Protein AF-A0A933M6C1-F1 (afdb_monomer)

Nearest PDB structures (foldseek):
  6cn7-assembly2_D  TM=5.692E-01  e=2.589E+00  Klebsiella pneumoniae
  6cn7-assembly2_B  TM=5.396E-01  e=2.280E+00  Klebsiella pneumoniae
  2w5e-assembly1_F  TM=4.206E-01  e=7.157E+00  Human astrovirus 1

pLDDT: mean 88.01, std 9.7, range [49.75, 97.12]

Radius of gyration: 24.61 Å; Cα contacts (8 Å, |Δi|>4): 154; chains: 1; bounding box: 80×22×64 Å

Structure (mmCIF, N/CA/C/O backbone):
data_AF-A0A933M6C1-F1
#
_entry.id   AF-A0A933M6C1-F1
#
loop_
_atom_site.group_PDB
_atom_site.id
_atom_site.type_symbol
_atom_site.label_atom_id
_atom_site.label_alt_id
_atom_site.label_comp_id
_atom_site.label_asym_id
_atom_site.label_entity_id
_atom_site.label_seq_id
_atom_site.pdbx_PDB_ins_code
_atom_site.Cartn_x
_atom_site.Cartn_y
_atom_site.Cartn_z
_atom_site.occupancy
_atom_site.B_iso_or_equiv
_atom_site.auth_seq_id
_atom_site.auth_comp_id
_atom_site.auth_asym_id
_atom_site.auth_atom_id
_atom_site.pdbx_PDB_model_num
ATOM 1 N N . MET A 1 1 ? -61.891 -1.489 21.545 1.00 49.75 1 MET A N 1
ATOM 2 C CA . MET A 1 1 ? -61.120 -0.934 22.676 1.00 49.75 1 MET A CA 1
ATOM 3 C C . MET A 1 1 ? -59.652 -1.071 22.300 1.00 49.75 1 MET A C 1
ATOM 5 O O . MET A 1 1 ? -59.228 -2.185 22.032 1.00 49.75 1 MET A O 1
ATOM 9 N N . LYS A 1 2 ? -58.933 0.036 22.080 1.00 59.31 2 LYS A N 1
ATOM 10 C CA . LYS A 1 2 ? -57.505 0.008 21.722 1.00 59.31 2 LYS A CA 1
ATOM 11 C C . LYS A 1 2 ? -56.710 -0.002 23.032 1.00 59.31 2 LYS A C 1
ATOM 13 O O . LYS A 1 2 ? -56.779 0.972 23.775 1.00 59.31 2 LYS A O 1
ATOM 18 N N . ASN A 1 3 ? -55.999 -1.089 23.317 1.00 61.25 3 ASN A N 1
ATOM 19 C CA . ASN A 1 3 ? -55.061 -1.155 24.435 1.00 61.25 3 ASN A CA 1
ATOM 20 C C . ASN A 1 3 ? -53.811 -0.351 24.061 1.00 61.25 3 ASN A C 1
ATOM 22 O O . ASN A 1 3 ? -52.927 -0.866 23.380 1.00 61.25 3 ASN A O 1
ATOM 26 N N . ASN A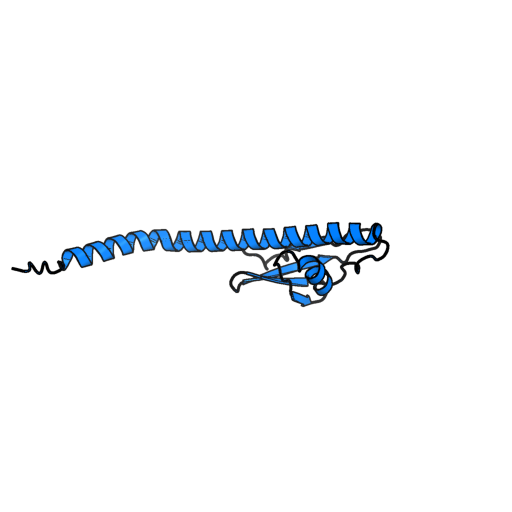 1 4 ? -53.739 0.908 24.489 1.00 61.75 4 ASN A N 1
ATOM 27 C CA . ASN A 1 4 ? -52.491 1.665 24.465 1.00 61.75 4 ASN A CA 1
ATOM 28 C C . ASN A 1 4 ? -51.591 1.128 25.585 1.00 61.75 4 ASN A C 1
ATOM 30 O O . ASN A 1 4 ? -51.587 1.655 26.696 1.00 61.75 4 ASN A O 1
ATOM 34 N N . ALA A 1 5 ? -50.866 0.046 25.302 1.00 70.69 5 ALA A N 1
ATOM 35 C CA . ALA A 1 5 ? -49.736 -0.369 26.118 1.00 70.69 5 ALA A CA 1
ATOM 36 C C . ALA A 1 5 ? -48.641 0.698 25.966 1.00 70.69 5 ALA A C 1
ATOM 38 O O . ALA A 1 5 ? -47.950 0.755 24.951 1.00 70.69 5 ALA A O 1
ATOM 39 N N . GLY A 1 6 ? -48.560 1.616 26.929 1.00 72.12 6 GLY A N 1
ATOM 40 C CA . GLY A 1 6 ? -47.448 2.555 27.022 1.00 72.12 6 GLY A CA 1
ATOM 41 C C . GLY A 1 6 ? -46.163 1.807 27.370 1.00 72.12 6 GLY A C 1
ATOM 42 O O . GLY A 1 6 ? -46.189 0.911 28.213 1.00 72.12 6 GLY A O 1
ATOM 43 N N . PHE A 1 7 ? -45.056 2.177 26.724 1.00 79.06 7 PHE A N 1
ATOM 44 C CA . PHE A 1 7 ? -43.720 1.678 27.059 1.00 79.06 7 PHE A CA 1
ATOM 45 C C . PHE A 1 7 ? -43.415 1.962 28.532 1.00 79.06 7 PHE A C 1
ATOM 47 O O . PHE A 1 7 ? -43.631 3.080 29.012 1.00 79.06 7 PHE A O 1
ATOM 54 N N . THR A 1 8 ? -42.913 0.965 29.259 1.00 89.44 8 THR A N 1
ATOM 55 C CA . THR A 1 8 ? -42.537 1.166 30.659 1.00 89.44 8 THR A CA 1
ATOM 56 C C . THR A 1 8 ? -41.205 1.919 30.748 1.00 89.44 8 THR A C 1
ATOM 58 O O . THR A 1 8 ? -40.300 1.714 29.937 1.00 89.44 8 THR A O 1
ATOM 61 N N . LEU A 1 9 ? -41.044 2.790 31.753 1.00 90.19 9 LEU A N 1
ATOM 62 C CA . LEU A 1 9 ? -39.761 3.474 31.985 1.00 90.19 9 LEU A CA 1
ATOM 63 C C . LEU A 1 9 ? -38.619 2.471 32.206 1.00 90.19 9 LEU A C 1
ATOM 65 O O . LEU A 1 9 ? -37.488 2.715 31.794 1.00 90.19 9 LEU A O 1
ATOM 69 N N . ILE A 1 10 ? -38.923 1.321 32.815 1.00 91.31 10 ILE A N 1
ATOM 70 C CA . ILE A 1 10 ? -37.938 0.271 33.063 1.00 91.31 10 ILE A CA 1
ATOM 71 C C . ILE A 1 10 ? -37.517 -0.468 31.785 1.00 91.31 10 ILE A C 1
ATOM 73 O O . ILE A 1 10 ? -36.338 -0.791 31.650 1.00 91.31 10 ILE A O 1
ATOM 77 N N . GLU A 1 11 ? -38.409 -0.672 30.810 1.00 90.69 11 GLU A N 1
ATOM 78 C CA . GLU A 1 11 ? -38.019 -1.184 29.486 1.00 90.69 11 GLU A CA 1
ATOM 79 C C . GLU A 1 11 ? -37.009 -0.261 28.817 1.00 90.69 11 GLU A C 1
ATOM 81 O O . GLU A 1 11 ? -35.982 -0.713 28.321 1.00 90.69 11 GLU A O 1
ATOM 86 N N . LEU A 1 12 ? -37.257 1.047 28.847 1.00 92.06 12 LEU A N 1
ATOM 87 C CA . LEU A 1 12 ? -36.370 1.988 28.176 1.00 92.06 12 LEU A CA 1
ATOM 88 C C . LEU A 1 12 ? -34.998 2.061 28.870 1.00 92.06 12 LEU A C 1
ATOM 90 O O . LEU A 1 12 ? -33.969 2.089 28.196 1.00 92.06 12 LEU A O 1
ATOM 94 N N . ILE A 1 13 ? -34.969 2.002 30.206 1.00 94.06 13 ILE A N 1
ATOM 95 C CA . ILE A 1 13 ? -33.726 1.988 30.994 1.00 94.06 13 ILE A CA 1
ATOM 96 C C . ILE A 1 13 ? -32.933 0.688 30.784 1.00 94.06 13 ILE A C 1
ATOM 98 O O . ILE A 1 13 ? -31.716 0.720 30.611 1.00 94.06 13 ILE A O 1
ATOM 102 N N . THR A 1 14 ? -33.593 -0.469 30.779 1.00 94.25 14 THR A N 1
ATOM 103 C CA . THR A 1 14 ? -32.899 -1.753 30.583 1.00 94.25 14 THR A CA 1
ATOM 104 C C . THR A 1 14 ? -32.285 -1.860 29.187 1.00 94.25 14 THR A C 1
ATOM 106 O O . THR A 1 14 ? -31.151 -2.321 29.061 1.00 94.25 14 THR A O 1
ATOM 109 N N . VAL A 1 15 ? -32.956 -1.343 28.152 1.00 95.31 15 VAL A N 1
ATOM 110 C CA . VAL A 1 15 ? -32.416 -1.299 26.783 1.00 95.31 15 VAL A CA 1
ATOM 111 C C . VAL A 1 15 ? -31.145 -0.451 26.701 1.00 95.31 15 VAL A C 1
ATOM 113 O O . VAL A 1 15 ? -30.141 -0.922 26.165 1.00 95.31 15 VAL A O 1
ATOM 116 N N . ILE A 1 16 ? -31.132 0.765 27.261 1.00 95.50 16 ILE A N 1
ATOM 117 C CA . ILE A 1 16 ? -29.927 1.616 27.221 1.00 95.50 16 ILE A CA 1
ATOM 118 C C . ILE A 1 16 ? -28.766 1.024 28.032 1.00 95.50 16 ILE A C 1
ATOM 120 O O . ILE A 1 16 ? -27.614 1.203 27.646 1.00 95.50 16 ILE A O 1
ATOM 124 N N . ILE A 1 17 ? -29.044 0.275 29.108 1.00 96.38 17 ILE A N 1
ATOM 125 C CA . ILE A 1 17 ? -28.010 -0.428 29.884 1.00 96.38 17 ILE A CA 1
ATOM 126 C C . ILE A 1 17 ? -27.378 -1.541 29.045 1.00 96.38 17 ILE A C 1
ATOM 128 O O . ILE A 1 17 ? -26.153 -1.621 28.956 1.00 96.38 17 ILE A O 1
ATOM 132 N N . ILE A 1 18 ? -28.196 -2.377 28.398 1.00 96.38 18 ILE A N 1
ATOM 133 C CA . ILE A 1 18 ? -27.701 -3.462 27.539 1.00 96.38 18 ILE A CA 1
ATOM 134 C C . ILE A 1 18 ? -26.885 -2.884 26.377 1.00 96.38 18 ILE A C 1
ATOM 136 O O . ILE A 1 18 ? -25.763 -3.330 26.132 1.00 96.38 18 ILE A O 1
ATOM 140 N N . LEU A 1 19 ? -27.406 -1.852 25.701 1.00 96.38 19 LEU A N 1
ATOM 141 C CA . LEU A 1 19 ? -26.685 -1.162 24.629 1.00 96.38 19 LEU A CA 1
ATOM 142 C C . LEU A 1 19 ? -25.393 -0.511 25.135 1.00 96.38 19 LEU A C 1
ATOM 144 O O . LEU A 1 19 ? -24.398 -0.531 24.416 1.00 96.38 19 LEU A O 1
ATOM 148 N N . GLY A 1 20 ? -25.368 0.006 26.365 1.00 96.81 20 GLY A N 1
ATOM 149 C CA . GLY A 1 20 ? -24.170 0.566 26.989 1.00 96.81 20 GLY A CA 1
ATOM 150 C C . GLY A 1 20 ? -23.052 -0.466 27.164 1.00 96.81 20 GLY A C 1
ATOM 151 O O . GLY A 1 20 ? -21.917 -0.211 26.766 1.00 96.81 20 GLY A O 1
ATOM 152 N N . ILE A 1 21 ? -23.374 -1.655 27.685 1.00 97.12 21 ILE A N 1
ATOM 153 C CA . ILE A 1 21 ? -22.397 -2.741 27.879 1.00 97.12 21 ILE A CA 1
ATOM 154 C C . ILE A 1 21 ? -21.894 -3.264 26.530 1.00 97.12 21 ILE A C 1
ATOM 156 O O . ILE A 1 21 ? -20.686 -3.397 26.333 1.00 97.12 21 ILE A O 1
ATOM 160 N N . LEU A 1 22 ? -22.806 -3.525 25.585 1.00 96.94 22 LEU A N 1
ATOM 161 C CA . LEU A 1 22 ? -22.436 -3.995 24.248 1.00 96.94 22 LEU A CA 1
ATOM 162 C C . LEU A 1 22 ? -21.568 -2.969 23.513 1.00 96.94 22 LEU A C 1
ATOM 164 O O . LEU A 1 22 ? -20.585 -3.347 22.882 1.00 96.94 22 LEU A O 1
ATOM 168 N N . SER A 1 23 ? -21.877 -1.677 23.639 1.00 95.88 23 SER A N 1
ATOM 169 C CA . SER A 1 23 ? -21.095 -0.605 23.012 1.00 95.88 23 SER A CA 1
ATOM 170 C C . SER A 1 23 ? -19.689 -0.503 23.602 1.00 95.88 23 SER A C 1
ATOM 172 O O . SER A 1 23 ? -18.730 -0.344 22.850 1.00 95.88 23 SER A O 1
ATOM 174 N N . ALA A 1 24 ? -19.542 -0.659 24.923 1.00 96.06 24 ALA A N 1
ATOM 175 C CA . ALA A 1 24 ? -18.242 -0.591 25.593 1.00 96.06 24 ALA A CA 1
ATOM 176 C C . ALA A 1 24 ? -17.245 -1.646 25.080 1.00 96.06 24 ALA A C 1
ATOM 178 O O . ALA A 1 24 ? -16.051 -1.367 25.006 1.00 96.06 24 ALA A O 1
ATOM 179 N N . VAL A 1 25 ? -17.722 -2.834 24.689 1.00 94.94 25 VAL A N 1
ATOM 180 C CA . VAL A 1 25 ? -16.870 -3.908 24.143 1.00 94.94 25 VAL A CA 1
ATOM 181 C C . VAL A 1 25 ? -16.798 -3.912 22.614 1.00 94.94 25 VAL A C 1
ATOM 183 O O . VAL A 1 25 ? -15.765 -4.267 22.049 1.00 94.94 25 VAL A O 1
ATOM 186 N N . ALA A 1 26 ? -17.872 -3.522 21.925 1.00 95.25 26 ALA A N 1
ATOM 187 C CA . ALA A 1 26 ? -17.936 -3.563 20.467 1.00 95.25 26 ALA A CA 1
ATOM 188 C C . ALA A 1 26 ? -17.148 -2.423 19.811 1.00 95.25 26 ALA A C 1
ATOM 190 O O . ALA A 1 26 ? -16.524 -2.646 18.776 1.00 95.25 26 ALA A O 1
ATOM 191 N N . ILE A 1 27 ? -17.147 -1.223 20.404 1.00 95.12 27 ILE A N 1
ATOM 192 C CA . ILE A 1 27 ? -16.488 -0.048 19.815 1.00 95.12 27 ILE A CA 1
ATOM 193 C C . ILE A 1 27 ? -14.965 -0.234 19.703 1.00 95.12 27 ILE A C 1
ATOM 195 O O . ILE A 1 27 ? -14.461 -0.050 18.595 1.00 95.12 27 ILE A O 1
ATOM 199 N N . PRO A 1 28 ? -14.221 -0.637 20.759 1.00 93.56 28 PRO A N 1
ATOM 200 C CA . PRO A 1 28 ? -12.772 -0.833 20.648 1.00 93.56 28 PRO A CA 1
ATOM 201 C C . PRO A 1 28 ? -12.419 -1.861 19.570 1.00 93.56 28 PRO A C 1
ATOM 203 O O . PRO A 1 28 ? -11.646 -1.576 18.662 1.00 93.56 28 PRO A O 1
ATOM 206 N N . LYS A 1 29 ? -13.109 -3.008 19.579 1.00 93.62 29 LYS A N 1
ATOM 207 C CA . LYS A 1 29 ? -12.904 -4.069 18.588 1.00 93.62 29 LYS A CA 1
ATOM 208 C C . LYS A 1 29 ? -13.213 -3.611 17.159 1.00 93.62 29 LYS A C 1
ATOM 210 O O . LYS A 1 29 ? -12.529 -4.006 16.222 1.00 93.62 29 LYS A O 1
ATOM 215 N N . TYR A 1 30 ? -14.251 -2.799 16.970 1.00 93.88 30 TYR A N 1
ATOM 216 C CA . TYR A 1 30 ? -14.597 -2.255 15.658 1.00 93.88 30 TYR A CA 1
ATOM 217 C C . TYR A 1 30 ? -13.541 -1.266 15.137 1.00 93.88 30 TYR A C 1
ATOM 219 O O . TYR A 1 30 ? -13.321 -1.183 13.929 1.00 93.88 30 TYR A O 1
ATOM 227 N N . ILE A 1 31 ? -12.872 -0.525 16.025 1.00 92.38 31 ILE A N 1
ATOM 228 C CA . ILE A 1 31 ? -11.754 0.355 15.658 1.00 92.38 31 ILE A CA 1
ATOM 229 C C . ILE A 1 31 ? -10.544 -0.481 15.226 1.00 92.38 31 ILE A C 1
ATOM 231 O O . ILE A 1 31 ? -9.982 -0.209 14.164 1.00 92.38 31 ILE A O 1
ATOM 235 N N . ASP A 1 32 ? -10.205 -1.529 15.981 1.00 91.19 32 ASP A N 1
ATOM 236 C CA . ASP A 1 32 ? -9.088 -2.424 15.654 1.00 91.19 32 ASP A CA 1
ATOM 237 C C . ASP A 1 32 ? -9.302 -3.124 14.301 1.00 91.19 32 ASP A C 1
ATOM 239 O O . ASP A 1 32 ? -8.428 -3.102 13.437 1.00 91.19 32 ASP A O 1
ATOM 243 N N . LEU A 1 33 ? -10.507 -3.658 14.060 1.00 92.44 33 LEU A N 1
ATOM 244 C CA . LEU A 1 33 ? -10.856 -4.303 12.787 1.00 92.44 33 LEU A CA 1
ATOM 245 C C . LEU A 1 33 ? -10.760 -3.346 11.593 1.00 92.44 33 LEU A C 1
ATOM 247 O O . LEU A 1 33 ? -10.348 -3.752 10.509 1.00 92.44 33 LEU A O 1
ATOM 251 N N . GLN A 1 34 ? -11.133 -2.075 11.766 1.00 91.56 34 GLN A N 1
ATOM 252 C CA . GLN A 1 34 ? -10.961 -1.075 10.710 1.00 91.56 34 GLN A CA 1
ATOM 253 C C . GLN A 1 34 ? -9.485 -0.782 10.436 1.00 91.56 34 GLN A C 1
ATOM 255 O O . GLN A 1 34 ? -9.110 -0.614 9.277 1.00 91.56 34 GLN A O 1
ATOM 260 N N . ALA A 1 35 ? -8.644 -0.710 11.472 1.00 88.94 35 ALA A N 1
ATOM 261 C CA . ALA A 1 35 ? -7.209 -0.511 11.296 1.00 88.94 35 ALA A CA 1
ATOM 262 C C . ALA A 1 35 ? -6.578 -1.683 10.526 1.00 88.94 35 ALA A C 1
ATOM 264 O O . ALA A 1 35 ? -5.858 -1.465 9.549 1.00 88.94 35 ALA A O 1
ATOM 265 N N . GLU A 1 36 ? -6.931 -2.915 10.892 1.00 90.06 36 GLU A N 1
ATOM 266 C CA . GLU A 1 36 ? -6.453 -4.130 10.229 1.00 90.06 36 GLU A CA 1
ATOM 267 C C . GLU A 1 36 ? -6.946 -4.226 8.775 1.00 90.06 36 GLU A C 1
ATOM 269 O O . GLU A 1 36 ? -6.158 -4.492 7.867 1.00 90.06 36 GLU A O 1
ATOM 274 N N . ALA A 1 37 ? -8.219 -3.905 8.515 1.00 91.44 37 ALA A N 1
ATOM 275 C CA . ALA A 1 37 ? -8.776 -3.879 7.161 1.00 91.44 37 ALA A CA 1
ATOM 276 C C . ALA A 1 37 ? -8.075 -2.854 6.253 1.00 91.44 37 ALA A C 1
ATOM 278 O O . ALA A 1 37 ? -7.807 -3.132 5.079 1.00 91.44 37 ALA A O 1
ATOM 279 N N . ARG A 1 38 ? -7.742 -1.673 6.789 1.00 89.62 38 ARG A N 1
ATOM 280 C CA . ARG A 1 38 ? -6.996 -0.648 6.046 1.00 89.62 38 ARG A CA 1
ATOM 281 C C . ARG A 1 38 ? -5.570 -1.098 5.746 1.00 89.62 38 ARG A C 1
ATOM 283 O O . ARG A 1 38 ? -5.125 -0.926 4.615 1.00 89.62 38 ARG A O 1
ATOM 290 N N . SER A 1 39 ? -4.892 -1.715 6.715 1.00 89.31 39 SER A N 1
ATOM 291 C CA . SER A 1 39 ? -3.547 -2.272 6.525 1.00 89.31 39 SER A CA 1
ATOM 292 C C . SER A 1 39 ? -3.537 -3.368 5.451 1.00 89.31 39 SER A C 1
ATOM 294 O O . SER A 1 39 ? -2.758 -3.301 4.502 1.00 89.31 39 SER A O 1
ATOM 296 N N . ALA A 1 40 ? -4.494 -4.301 5.500 1.00 91.19 40 ALA A N 1
ATOM 297 C CA . ALA A 1 40 ? -4.644 -5.350 4.491 1.00 91.19 40 ALA A CA 1
ATOM 298 C C . ALA A 1 40 ? -4.936 -4.789 3.086 1.00 91.19 40 ALA A C 1
ATOM 300 O O . ALA A 1 40 ? -4.395 -5.269 2.089 1.00 91.19 40 ALA A O 1
ATOM 301 N N . THR A 1 41 ? -5.762 -3.743 2.995 1.00 91.00 41 THR A N 1
ATOM 302 C CA . THR A 1 41 ? -6.045 -3.063 1.721 1.00 91.00 41 THR A CA 1
ATOM 303 C C . THR A 1 41 ? -4.794 -2.369 1.179 1.00 91.00 41 THR A C 1
ATOM 305 O O . THR A 1 41 ? -4.506 -2.460 -0.015 1.00 91.00 41 THR A O 1
ATOM 308 N N . ALA A 1 42 ? -4.014 -1.722 2.048 1.00 90.56 42 ALA A N 1
ATOM 309 C CA . ALA A 1 42 ? -2.751 -1.096 1.675 1.00 90.56 42 ALA A CA 1
ATOM 310 C C . ALA A 1 42 ? -1.736 -2.129 1.158 1.00 90.56 42 ALA A C 1
ATOM 312 O O . ALA A 1 42 ? -1.092 -1.904 0.131 1.00 90.56 42 ALA A O 1
ATOM 313 N N . ASP A 1 43 ? -1.650 -3.294 1.801 1.00 91.75 43 ASP A N 1
ATOM 314 C CA . ASP A 1 43 ? -0.828 -4.415 1.335 1.00 91.75 43 ASP A CA 1
ATOM 315 C C . ASP A 1 43 ? -1.290 -4.952 -0.023 1.00 91.75 43 ASP A C 1
ATOM 317 O O . ASP A 1 43 ? -0.463 -5.245 -0.890 1.00 91.75 43 ASP A O 1
ATOM 321 N N . GLY A 1 44 ? -2.604 -5.001 -0.256 1.00 92.38 44 GLY A N 1
ATOM 322 C CA . GLY A 1 44 ? -3.176 -5.325 -1.562 1.00 92.38 44 GLY A CA 1
ATOM 323 C C . GLY A 1 44 ? -2.741 -4.347 -2.657 1.00 92.38 44 GLY A C 1
ATOM 324 O O . GLY A 1 44 ? -2.346 -4.771 -3.745 1.00 92.38 44 GLY A O 1
ATOM 325 N N . VAL A 1 45 ? -2.738 -3.043 -2.362 1.00 92.06 45 VAL A N 1
ATOM 326 C CA . VAL A 1 45 ? -2.252 -1.998 -3.282 1.00 92.06 45 VAL A CA 1
ATOM 327 C C . VAL A 1 45 ? -0.762 -2.170 -3.584 1.00 92.06 45 VAL A C 1
ATOM 329 O O . VAL A 1 45 ? -0.362 -2.093 -4.746 1.00 92.06 45 VAL A O 1
ATOM 332 N N . LEU A 1 46 ? 0.061 -2.457 -2.571 1.00 92.38 46 LEU A N 1
ATOM 333 C CA . LEU A 1 46 ? 1.489 -2.720 -2.762 1.00 92.38 46 LEU A CA 1
ATOM 334 C C . LEU A 1 46 ? 1.722 -3.950 -3.652 1.00 92.38 46 LEU A C 1
ATOM 336 O O . LEU A 1 46 ? 2.549 -3.905 -4.564 1.00 92.38 46 LEU A O 1
ATOM 340 N N . GLY A 1 47 ? 0.968 -5.030 -3.427 1.00 93.00 47 GLY A N 1
ATOM 341 C CA . GLY A 1 47 ? 1.017 -6.233 -4.258 1.00 93.00 47 GLY A CA 1
ATOM 342 C C . GLY A 1 47 ? 0.609 -5.965 -5.709 1.00 93.00 47 GLY A C 1
ATOM 343 O O . GLY A 1 47 ? 1.282 -6.423 -6.635 1.00 93.00 47 GLY A O 1
ATOM 344 N N . ALA A 1 48 ? -0.440 -5.166 -5.921 1.00 93.19 48 ALA A N 1
ATOM 345 C CA . ALA A 1 48 ? -0.858 -4.741 -7.254 1.00 93.19 48 ALA A CA 1
ATOM 346 C C . ALA A 1 48 ? 0.235 -3.918 -7.953 1.00 93.19 48 ALA A C 1
ATOM 348 O O . ALA A 1 48 ? 0.536 -4.170 -9.118 1.00 93.19 48 ALA A O 1
ATOM 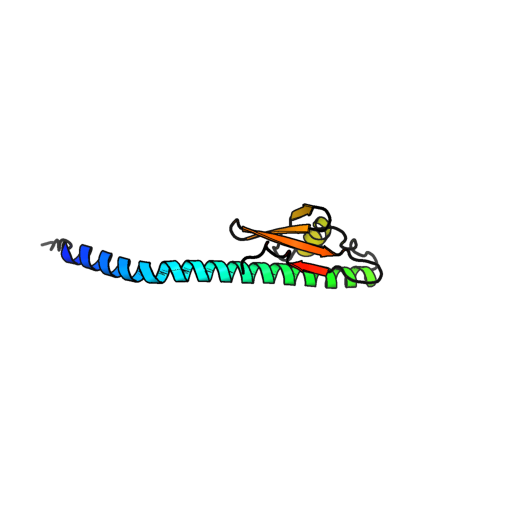349 N N . ALA A 1 49 ? 0.874 -2.985 -7.242 1.00 93.56 49 ALA A N 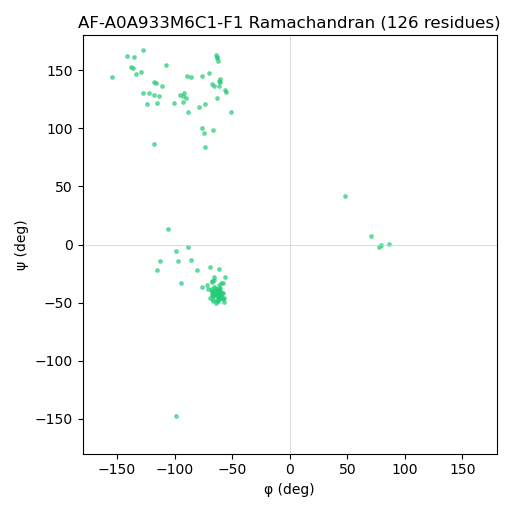1
ATOM 350 C CA . ALA A 1 49 ? 1.970 -2.175 -7.771 1.00 93.56 49 ALA A CA 1
ATOM 351 C C . ALA A 1 49 ? 3.204 -3.020 -8.138 1.00 93.56 49 ALA A C 1
ATOM 353 O O . ALA A 1 49 ? 3.771 -2.846 -9.217 1.00 93.56 49 ALA A O 1
ATOM 354 N N . ALA A 1 50 ? 3.579 -3.991 -7.300 1.00 94.06 50 ALA A N 1
ATOM 355 C CA . ALA A 1 50 ? 4.659 -4.930 -7.606 1.00 94.06 50 ALA A CA 1
ATOM 356 C C . ALA A 1 50 ? 4.338 -5.800 -8.834 1.00 94.06 50 ALA A C 1
ATOM 358 O O . ALA A 1 50 ? 5.196 -6.026 -9.689 1.00 94.06 50 ALA A O 1
ATOM 359 N N . SER A 1 51 ? 3.087 -6.254 -8.961 1.00 94.31 51 SER A N 1
ATOM 360 C CA . SER A 1 51 ? 2.631 -6.999 -10.137 1.00 94.31 51 SER A CA 1
ATOM 361 C C . SER A 1 51 ? 2.662 -6.137 -11.402 1.00 94.31 51 SER A C 1
ATOM 363 O O . SER A 1 51 ? 3.176 -6.582 -12.427 1.00 94.31 51 SER A O 1
ATOM 365 N N . ALA A 1 52 ? 2.201 -4.885 -11.321 1.00 93.88 52 ALA A N 1
ATOM 366 C CA . ALA A 1 52 ? 2.252 -3.937 -12.429 1.00 93.88 52 ALA A CA 1
ATOM 367 C C . ALA A 1 52 ? 3.692 -3.716 -12.915 1.00 93.88 52 ALA A C 1
ATOM 369 O O . ALA A 1 52 ? 3.931 -3.749 -14.120 1.00 93.88 52 ALA A O 1
ATOM 370 N N . CYS A 1 53 ? 4.659 -3.600 -11.999 1.00 94.56 53 CYS A N 1
ATOM 371 C CA . CYS A 1 53 ? 6.080 -3.546 -12.337 1.00 94.56 53 CYS A CA 1
ATOM 372 C C . CYS A 1 53 ? 6.556 -4.765 -13.139 1.00 94.56 53 CYS A C 1
ATOM 374 O O . CYS A 1 53 ? 7.193 -4.616 -14.182 1.00 94.56 53 CYS A O 1
ATOM 376 N N . ALA A 1 54 ? 6.231 -5.976 -12.681 1.00 94.69 54 ALA A N 1
ATOM 377 C CA . ALA A 1 54 ? 6.650 -7.206 -13.349 1.00 94.69 54 ALA A CA 1
ATOM 378 C C . ALA A 1 54 ? 5.995 -7.373 -14.733 1.00 94.69 54 ALA A C 1
ATOM 380 O O . ALA A 1 54 ? 6.668 -7.717 -15.707 1.00 94.69 54 ALA A O 1
ATOM 381 N N . VAL A 1 55 ? 4.690 -7.103 -14.835 1.00 93.50 55 VAL A N 1
ATOM 382 C CA . VAL A 1 55 ? 3.934 -7.206 -16.092 1.00 93.50 55 VAL A CA 1
ATOM 383 C C . VAL A 1 55 ? 4.381 -6.139 -17.090 1.00 93.50 55 VAL A C 1
ATOM 385 O O . VAL A 1 55 ? 4.532 -6.445 -18.275 1.00 93.50 55 VAL A O 1
ATOM 388 N N . ASN A 1 56 ? 4.625 -4.905 -16.635 1.00 94.44 56 ASN A N 1
ATOM 389 C CA . ASN A 1 56 ? 5.118 -3.834 -17.495 1.00 94.44 56 ASN A CA 1
ATOM 390 C C . ASN A 1 56 ? 6.501 -4.167 -18.043 1.00 94.44 56 ASN A C 1
ATOM 392 O O . ASN A 1 56 ? 6.688 -4.129 -19.254 1.00 94.44 56 ASN A O 1
ATOM 396 N N . TYR A 1 57 ? 7.424 -4.595 -17.179 1.00 95.56 57 TYR A N 1
ATOM 397 C CA . TYR A 1 57 ? 8.760 -4.999 -17.603 1.00 95.56 57 TYR A CA 1
ATOM 398 C C . TYR A 1 57 ? 8.707 -6.118 -18.653 1.00 95.56 57 TYR A C 1
ATOM 400 O O . TYR A 1 57 ? 9.331 -6.020 -19.708 1.00 95.56 57 TYR A O 1
ATOM 408 N N . ALA A 1 58 ? 7.887 -7.152 -18.438 1.00 94.94 58 ALA A N 1
ATOM 409 C CA . ALA A 1 58 ? 7.698 -8.207 -19.432 1.00 94.94 58 ALA A CA 1
ATOM 410 C C . ALA A 1 58 ? 7.137 -7.663 -20.762 1.00 94.94 58 ALA A C 1
ATOM 412 O O . ALA A 1 58 ? 7.578 -8.072 -21.838 1.00 94.94 58 ALA A O 1
ATOM 413 N N . ALA A 1 59 ? 6.191 -6.721 -20.712 1.00 93.62 59 A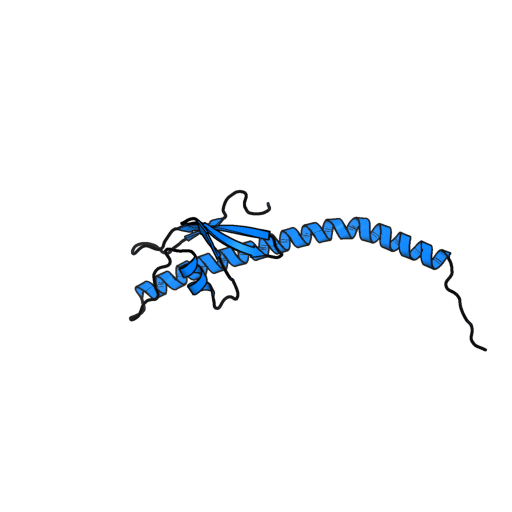LA A N 1
ATOM 414 C CA . ALA A 1 59 ? 5.634 -6.082 -21.901 1.00 93.62 59 ALA A CA 1
ATOM 415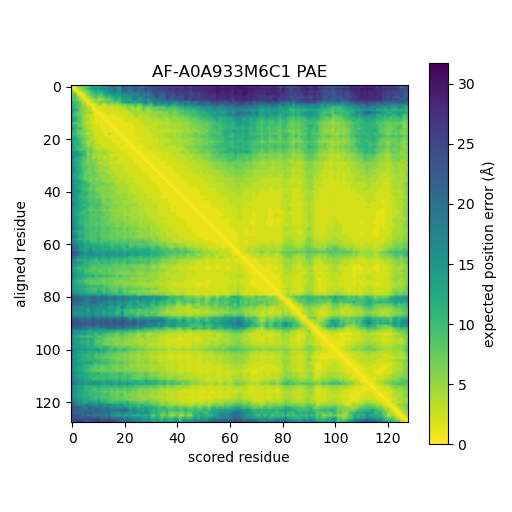 C C . ALA A 1 59 ? 6.670 -5.226 -22.648 1.00 93.62 59 ALA A C 1
ATOM 417 O O . ALA A 1 59 ? 6.667 -5.231 -23.879 1.00 93.62 59 ALA A O 1
ATOM 418 N N . VAL A 1 60 ? 7.568 -4.545 -21.930 1.00 94.19 60 VAL A N 1
ATOM 419 C CA . VAL A 1 60 ? 8.674 -3.771 -22.512 1.00 94.19 60 VAL A CA 1
ATOM 420 C C . VAL A 1 60 ? 9.616 -4.667 -23.314 1.00 94.19 60 VAL A C 1
ATOM 422 O O . VAL A 1 60 ? 10.038 -4.290 -24.403 1.00 94.19 60 VAL A O 1
ATOM 425 N N . GLN A 1 61 ? 9.898 -5.875 -22.821 1.00 92.44 61 GLN A N 1
ATOM 426 C CA . GLN A 1 61 ? 10.830 -6.803 -23.473 1.00 92.44 61 GLN A CA 1
ATOM 427 C C . GLN A 1 61 ? 10.216 -7.586 -24.646 1.00 92.44 61 GLN A C 1
ATOM 429 O O . GLN A 1 61 ? 10.945 -8.103 -25.490 1.00 92.44 61 GLN A O 1
ATOM 434 N N . THR A 1 62 ? 8.888 -7.729 -24.697 1.00 94.50 62 THR A N 1
ATOM 435 C CA . THR A 1 62 ? 8.223 -8.685 -25.608 1.00 94.50 62 THR A CA 1
ATOM 436 C C . THR A 1 62 ? 7.342 -8.047 -26.676 1.00 94.50 62 THR A C 1
ATOM 438 O O . THR A 1 62 ? 7.069 -8.684 -27.695 1.00 94.50 62 THR A O 1
ATOM 441 N N . LYS A 1 63 ? 6.868 -6.811 -26.478 1.00 93.38 63 LYS A N 1
ATOM 442 C CA . LYS A 1 63 ? 5.959 -6.155 -27.427 1.00 93.38 63 LYS A CA 1
ATOM 443 C C . LYS A 1 63 ? 6.725 -5.380 -28.495 1.00 93.38 63 LYS A C 1
ATOM 445 O O . LYS A 1 63 ? 7.724 -4.730 -28.219 1.00 93.38 63 LYS A O 1
ATOM 450 N N . THR A 1 64 ? 6.186 -5.376 -29.714 1.00 92.56 64 THR A N 1
ATOM 451 C CA . THR A 1 64 ? 6.683 -4.557 -30.835 1.00 92.56 64 THR A CA 1
ATOM 452 C C . THR A 1 64 ? 6.473 -3.058 -30.610 1.00 92.56 64 THR A C 1
ATOM 454 O O . THR A 1 64 ? 7.278 -2.251 -31.063 1.00 92.56 64 THR A O 1
ATOM 457 N N . ALA A 1 65 ? 5.410 -2.693 -29.889 1.00 92.44 65 ALA A N 1
ATOM 458 C CA . ALA A 1 65 ? 5.165 -1.357 -29.357 1.00 92.44 65 ALA A CA 1
ATOM 459 C C . ALA A 1 65 ? 5.120 -1.450 -27.819 1.00 92.44 65 ALA A C 1
ATOM 461 O O . ALA A 1 65 ? 4.050 -1.704 -27.251 1.00 92.44 65 ALA A O 1
ATOM 462 N N . PRO A 1 66 ? 6.278 -1.357 -27.142 1.00 90.62 66 PRO A N 1
ATOM 463 C CA . PRO A 1 66 ? 6.346 -1.495 -25.695 1.00 90.62 66 PRO A CA 1
ATOM 464 C C . PRO A 1 66 ? 5.704 -0.292 -24.986 1.00 90.62 66 PRO A C 1
ATOM 466 O O . PRO A 1 66 ? 5.765 0.831 -25.498 1.00 90.62 66 PRO A O 1
ATOM 469 N N . PRO A 1 67 ? 5.087 -0.498 -23.806 1.00 91.38 67 PRO A N 1
ATOM 470 C CA . PRO A 1 67 ? 4.717 0.614 -22.938 1.00 91.38 67 PRO A CA 1
ATOM 471 C C . PRO A 1 67 ? 5.980 1.350 -22.448 1.00 91.38 67 PRO A C 1
ATOM 473 O O . PRO A 1 67 ? 7.081 0.803 -22.520 1.00 91.38 67 PRO A O 1
ATOM 476 N N . PRO A 1 68 ? 5.858 2.586 -21.937 1.00 92.81 68 PRO A N 1
ATOM 477 C CA . PRO A 1 68 ? 6.979 3.242 -21.273 1.00 92.81 68 PRO A CA 1
ATOM 478 C C . PRO A 1 68 ? 7.444 2.432 -20.050 1.00 92.81 68 PRO A C 1
ATOM 480 O O . PRO A 1 68 ? 6.626 1.918 -19.284 1.00 92.81 68 PRO A O 1
ATOM 483 N N . ALA A 1 69 ? 8.761 2.344 -19.854 1.00 93.56 69 ALA A N 1
ATOM 484 C CA . ALA A 1 69 ? 9.350 1.765 -18.647 1.00 93.56 69 ALA A CA 1
ATOM 485 C C . ALA A 1 69 ? 8.918 2.570 -17.413 1.00 93.56 69 ALA A C 1
ATOM 487 O O . ALA A 1 69 ? 8.929 3.804 -17.444 1.00 93.56 69 ALA A O 1
ATOM 488 N N . ILE A 1 70 ? 8.545 1.900 -16.322 1.00 93.75 70 ILE A N 1
ATOM 489 C CA . ILE A 1 70 ? 8.041 2.586 -15.126 1.00 93.75 70 ILE A CA 1
ATOM 490 C C . ILE A 1 70 ? 9.210 3.215 -14.362 1.00 93.75 70 ILE A C 1
ATOM 492 O O . ILE A 1 70 ? 9.920 2.555 -13.606 1.00 93.75 70 ILE A O 1
ATOM 496 N N . THR A 1 71 ? 9.401 4.520 -14.538 1.00 92.81 71 THR A N 1
ATOM 497 C CA . THR A 1 71 ? 10.451 5.299 -13.856 1.00 92.81 71 THR A CA 1
ATOM 498 C C . THR A 1 71 ? 9.904 6.319 -12.860 1.00 92.81 71 THR A C 1
ATOM 500 O O . THR A 1 71 ? 10.651 6.828 -12.028 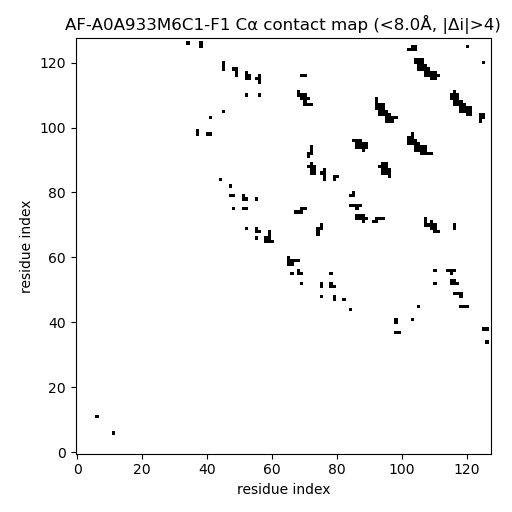1.00 92.81 71 THR A O 1
ATOM 503 N N . THR A 1 72 ? 8.601 6.600 -12.917 1.00 91.56 72 THR A N 1
ATOM 504 C CA . THR A 1 72 ? 7.907 7.566 -12.057 1.00 91.56 72 THR A CA 1
ATOM 505 C C . THR A 1 72 ? 6.590 6.991 -11.547 1.00 91.56 72 THR A C 1
ATOM 507 O O . THR A 1 72 ? 6.031 6.055 -12.131 1.00 91.56 72 THR A O 1
ATOM 510 N N . CYS A 1 73 ? 6.051 7.574 -10.477 1.00 91.06 73 CYS A N 1
ATOM 511 C CA . CYS A 1 73 ? 4.774 7.139 -9.918 1.00 91.06 73 CYS A CA 1
ATOM 512 C C . CYS A 1 73 ? 3.604 7.399 -10.872 1.00 91.06 73 CYS A C 1
ATOM 514 O O . CYS A 1 73 ? 2.637 6.645 -10.863 1.00 91.06 73 CYS A O 1
ATOM 516 N N . ALA A 1 74 ? 3.703 8.408 -11.744 1.00 90.44 74 ALA A N 1
ATOM 517 C CA . ALA A 1 74 ? 2.718 8.644 -12.796 1.00 90.44 74 ALA A CA 1
ATOM 518 C C . ALA A 1 74 ? 2.636 7.468 -13.788 1.00 90.44 74 ALA A C 1
ATOM 520 O O . ALA A 1 74 ? 1.541 7.047 -14.165 1.00 90.44 74 ALA A O 1
ATOM 521 N N . LEU A 1 75 ? 3.785 6.899 -14.172 1.00 91.81 75 LEU A N 1
ATOM 522 C CA . LEU A 1 75 ? 3.838 5.725 -15.049 1.00 91.81 75 LEU A CA 1
ATOM 523 C C . LEU A 1 75 ? 3.350 4.463 -14.330 1.00 91.81 75 LEU A C 1
ATOM 525 O O . LEU A 1 75 ? 2.607 3.677 -14.915 1.00 91.81 75 LEU A O 1
ATOM 529 N N . LEU A 1 76 ? 3.686 4.313 -13.045 1.00 92.31 76 LEU A N 1
ATOM 530 C CA . LEU A 1 76 ? 3.145 3.240 -12.207 1.00 92.31 76 LEU A CA 1
ATOM 531 C C . LEU A 1 76 ? 1.613 3.331 -12.094 1.00 92.31 76 LEU A C 1
ATOM 533 O O . LEU A 1 76 ? 0.922 2.329 -12.253 1.00 92.31 76 LEU A O 1
ATOM 537 N N . ASN A 1 77 ? 1.068 4.530 -11.881 1.00 91.62 77 ASN A N 1
ATOM 538 C CA . ASN A 1 77 ? -0.374 4.767 -11.837 1.00 91.62 77 ASN A CA 1
ATOM 539 C C . ASN A 1 77 ? -1.054 4.432 -13.178 1.00 91.62 77 ASN A C 1
ATOM 541 O O . ASN A 1 77 ? -2.115 3.805 -13.204 1.00 91.62 77 ASN A O 1
ATOM 545 N N . GLY A 1 78 ? -0.418 4.778 -14.301 1.00 90.38 78 GLY A N 1
ATOM 546 C CA . GLY A 1 78 ? -0.875 4.373 -15.634 1.00 90.38 78 GLY A CA 1
ATOM 547 C C . GLY A 1 78 ? -0.943 2.850 -15.797 1.00 90.38 78 GLY A C 1
ATOM 548 O O . GLY A 1 78 ? -1.927 2.326 -16.316 1.00 90.38 78 GLY A O 1
ATOM 549 N N . ALA A 1 79 ? 0.053 2.125 -15.280 1.00 90.06 79 ALA A N 1
ATOM 550 C CA . ALA A 1 79 ? 0.080 0.661 -15.301 1.00 90.06 79 ALA A CA 1
ATOM 551 C C . ALA A 1 79 ? -0.968 0.006 -14.375 1.00 90.06 79 ALA A C 1
ATOM 553 O O . ALA A 1 79 ? -1.318 -1.156 -14.569 1.00 90.06 79 ALA A O 1
ATOM 554 N N . LEU A 1 80 ? -1.491 0.746 -13.392 1.00 89.25 80 LEU A N 1
ATOM 555 C CA . LEU A 1 80 ? -2.472 0.282 -12.402 1.00 89.25 80 LEU A CA 1
ATOM 556 C C . LEU A 1 80 ? -3.923 0.666 -12.717 1.00 89.25 80 LEU A C 1
ATOM 558 O O . LEU A 1 80 ? -4.836 0.224 -12.020 1.00 89.25 80 LEU A O 1
ATOM 562 N N . SER A 1 81 ? -4.157 1.465 -13.759 1.00 76.94 81 SER A N 1
ATOM 563 C CA . SER A 1 81 ? -5.450 2.117 -14.012 1.00 76.94 81 SER A CA 1
ATOM 564 C C . SER A 1 81 ? -6.623 1.144 -14.231 1.00 76.94 81 SER A C 1
ATOM 566 O O . SER A 1 81 ? -7.777 1.509 -14.024 1.00 76.94 81 SER A O 1
ATOM 568 N N . THR A 1 82 ? -6.359 -0.112 -14.603 1.00 69.50 82 THR A N 1
ATOM 569 C CA . THR A 1 82 ? -7.375 -1.172 -14.746 1.00 69.50 82 THR A CA 1
ATOM 570 C C . THR A 1 82 ? -7.700 -1.906 -13.443 1.00 69.50 82 THR A C 1
ATOM 572 O O . THR A 1 82 ? -8.713 -2.598 -13.378 1.00 69.50 82 THR A O 1
ATOM 575 N N . SER A 1 83 ? -6.888 -1.739 -12.397 1.00 70.38 83 SER A N 1
ATOM 576 C CA . SER A 1 83 ? -7.054 -2.398 -11.094 1.00 70.38 83 SER A CA 1
ATOM 577 C C . SER A 1 83 ? -7.944 -1.612 -10.124 1.00 70.38 83 SER A C 1
ATOM 579 O O . SER A 1 83 ? -8.154 -2.054 -8.998 1.00 70.38 83 SER A O 1
ATOM 581 N N . GLY A 1 84 ? -8.439 -0.429 -10.516 1.00 77.31 84 GLY A N 1
ATOM 582 C CA . GLY A 1 84 ? -9.205 0.467 -9.636 1.00 77.31 84 GLY A CA 1
ATOM 583 C C . GLY A 1 84 ? -8.366 1.133 -8.536 1.00 77.31 84 GLY A C 1
ATOM 584 O O . GLY A 1 84 ? -8.908 1.807 -7.664 1.00 77.31 84 GLY A O 1
ATOM 585 N N . VAL A 1 85 ? -7.045 0.958 -8.582 1.00 83.56 85 VAL A N 1
ATOM 586 C CA . VAL A 1 85 ? -6.078 1.539 -7.650 1.00 83.56 85 VAL A CA 1
ATOM 587 C C . VAL A 1 85 ? -5.534 2.825 -8.257 1.00 83.56 85 VAL A C 1
ATOM 589 O O . VAL A 1 85 ? -5.070 2.824 -9.393 1.00 83.56 85 VAL A O 1
ATOM 592 N N . SER A 1 86 ? -5.579 3.917 -7.495 1.00 86.81 86 SER A N 1
ATOM 593 C CA . SER A 1 86 ? -4.998 5.202 -7.892 1.00 86.81 86 SER A CA 1
ATOM 594 C C . SER A 1 86 ? -3.835 5.550 -6.976 1.00 86.81 86 SER A C 1
ATOM 596 O O . SER A 1 86 ? -3.980 5.551 -5.753 1.00 86.81 86 SER A O 1
ATOM 598 N N . ILE A 1 87 ? -2.689 5.851 -7.578 1.00 89.44 87 ILE A N 1
ATOM 599 C CA . ILE A 1 87 ? -1.476 6.272 -6.884 1.00 89.44 87 ILE A CA 1
ATOM 600 C C . ILE A 1 87 ? -1.125 7.685 -7.352 1.00 89.44 87 ILE A C 1
ATOM 602 O O . ILE A 1 87 ? -1.051 7.964 -8.547 1.00 89.44 87 ILE A O 1
ATOM 606 N N . ALA A 1 88 ? -0.913 8.581 -6.398 1.00 86.88 88 ALA A N 1
ATOM 607 C CA . ALA A 1 88 ? -0.436 9.931 -6.624 1.00 86.88 88 ALA A CA 1
ATOM 608 C C . ALA A 1 88 ? 1.096 9.972 -6.691 1.00 86.88 88 ALA A C 1
ATOM 610 O O . ALA A 1 88 ? 1.795 9.266 -5.953 1.00 86.88 88 ALA A O 1
ATOM 611 N N . ASP A 1 89 ? 1.597 10.842 -7.565 1.00 78.94 89 ASP A N 1
ATOM 612 C CA . ASP A 1 89 ? 3.013 11.185 -7.649 1.00 78.94 89 ASP A CA 1
ATOM 613 C C . ASP A 1 89 ? 3.388 12.070 -6.454 1.00 78.94 89 ASP A C 1
ATOM 615 O O . ASP A 1 89 ? 2.757 13.104 -6.216 1.00 78.94 89 ASP A O 1
ATOM 619 N N . GLY A 1 90 ? 4.345 11.610 -5.650 1.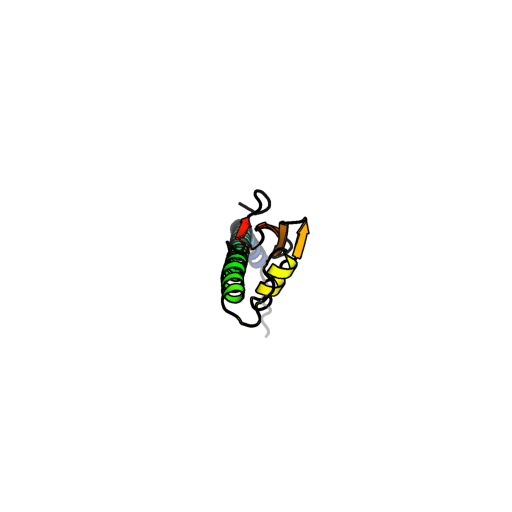00 68.19 90 GLY A N 1
ATOM 620 C CA . GLY A 1 90 ? 4.906 12.354 -4.527 1.00 68.19 90 GLY A CA 1
ATOM 621 C C . GLY A 1 90 ? 6.228 13.020 -4.911 1.00 68.19 90 GLY A C 1
ATOM 622 O O . GLY A 1 90 ? 6.427 13.437 -6.050 1.00 68.19 90 GLY A O 1
ATOM 623 N N . ALA A 1 91 ? 7.154 13.140 -3.956 1.00 64.31 91 ALA A N 1
ATOM 624 C CA . ALA A 1 91 ? 8.533 13.513 -4.273 1.00 64.31 91 ALA A CA 1
ATOM 625 C C . ALA A 1 91 ? 9.193 12.432 -5.152 1.00 64.31 91 ALA A C 1
ATOM 627 O O . ALA A 1 91 ? 8.729 11.296 -5.205 1.00 64.31 91 ALA A O 1
ATOM 628 N N . THR A 1 92 ? 10.290 12.758 -5.839 1.00 64.12 92 THR A N 1
ATOM 629 C CA . THR A 1 92 ? 10.975 11.830 -6.752 1.00 64.12 92 THR A CA 1
ATOM 630 C C . THR A 1 92 ? 11.269 10.486 -6.073 1.00 64.12 92 THR A C 1
ATOM 632 O O . THR A 1 92 ? 12.061 10.424 -5.136 1.00 64.12 92 THR A O 1
ATOM 635 N N . GLY A 1 93 ? 10.637 9.410 -6.552 1.00 74.25 93 GLY A N 1
ATOM 636 C CA . GLY A 1 93 ? 10.805 8.058 -6.003 1.00 74.25 93 GLY A CA 1
ATOM 637 C C . GLY A 1 93 ? 9.889 7.704 -4.825 1.00 74.25 93 GLY A C 1
ATOM 638 O O . GLY A 1 93 ? 9.956 6.574 -4.352 1.00 74.25 93 GLY A O 1
ATOM 639 N N . GLU A 1 94 ? 9.007 8.600 -4.377 1.00 88.50 94 GLU A N 1
ATOM 640 C CA . GLU A 1 94 ? 7.953 8.308 -3.401 1.00 88.50 94 GLU A CA 1
ATOM 641 C C . GLU A 1 94 ? 6.572 8.461 -4.034 1.00 88.50 94 GLU A C 1
ATOM 643 O O . GLU A 1 94 ? 6.189 9.531 -4.501 1.00 88.50 94 GLU A O 1
ATOM 648 N N . CYS A 1 95 ? 5.789 7.391 -4.001 1.00 91.00 95 CYS A N 1
ATOM 649 C CA . CYS A 1 95 ? 4.403 7.400 -4.436 1.00 91.00 95 CYS A CA 1
ATOM 650 C C . CYS A 1 95 ? 3.480 7.313 -3.226 1.00 91.00 95 CYS A C 1
ATOM 652 O O . CYS A 1 95 ? 3.855 6.774 -2.182 1.00 91.00 95 CYS A O 1
ATOM 654 N N . SER A 1 96 ? 2.253 7.809 -3.359 1.00 91.12 96 SER A N 1
ATOM 655 C CA . SER A 1 96 ? 1.284 7.736 -2.267 1.00 91.12 96 SER A CA 1
ATOM 656 C C . SER A 1 96 ? -0.110 7.364 -2.738 1.00 91.12 96 SER A C 1
ATOM 658 O O . SER A 1 96 ? -0.483 7.608 -3.878 1.00 91.12 96 SER A O 1
ATOM 660 N N . PHE A 1 97 ? -0.890 6.754 -1.861 1.00 90.31 97 PHE A N 1
ATOM 661 C CA . PHE A 1 97 ? -2.301 6.465 -2.094 1.00 90.31 97 PHE A CA 1
ATOM 662 C C . PHE A 1 97 ? -3.080 6.689 -0.800 1.00 90.31 97 PHE A C 1
ATOM 664 O O . PHE A 1 97 ? -2.503 6.787 0.285 1.00 90.31 97 PHE A O 1
ATOM 671 N N . THR A 1 98 ? -4.399 6.824 -0.904 1.00 89.19 98 THR A N 1
ATOM 672 C CA . THR A 1 98 ? -5.259 7.125 0.244 1.00 89.19 98 THR A CA 1
ATOM 673 C C . THR A 1 98 ? -6.320 6.051 0.409 1.00 89.19 98 THR A C 1
ATOM 675 O O . THR A 1 98 ? -7.017 5.721 -0.545 1.00 89.19 98 THR A O 1
ATOM 678 N N . ILE A 1 99 ? -6.459 5.533 1.630 1.00 87.62 99 ILE A N 1
ATOM 679 C CA . ILE A 1 99 ? -7.527 4.607 2.026 1.00 87.62 99 ILE A CA 1
ATOM 680 C C . ILE A 1 99 ? -8.240 5.233 3.218 1.00 87.62 99 ILE A C 1
ATOM 682 O O . ILE A 1 99 ? -7.599 5.521 4.229 1.00 87.62 99 ILE A O 1
ATOM 686 N N . ASP A 1 100 ? -9.547 5.476 3.096 1.00 86.69 100 ASP A N 1
ATOM 687 C CA . ASP A 1 100 ? -10.384 6.072 4.150 1.00 86.69 100 ASP A CA 1
ATOM 688 C C . ASP A 1 100 ? -9.773 7.335 4.793 1.00 86.69 100 ASP A C 1
ATOM 690 O O . ASP A 1 100 ? -9.762 7.501 6.012 1.00 86.69 100 ASP A O 1
ATOM 694 N N . GLY A 1 101 ? -9.192 8.217 3.974 1.00 85.25 101 GLY A N 1
ATOM 695 C CA . GLY A 1 101 ? -8.550 9.457 4.432 1.00 85.25 101 GLY A CA 1
ATOM 696 C C . GLY A 1 101 ? -7.152 9.291 5.048 1.00 85.25 101 GLY A C 1
ATOM 697 O O . GLY A 1 101 ? -6.522 10.290 5.382 1.00 85.25 101 GLY A O 1
ATOM 698 N N . SER A 1 102 ? -6.635 8.064 5.164 1.00 85.69 102 SER A N 1
ATOM 699 C CA . SER A 1 102 ? -5.262 7.786 5.606 1.00 85.69 102 SER A CA 1
ATOM 700 C C . SER A 1 102 ? -4.322 7.689 4.406 1.00 85.69 102 SER A C 1
ATOM 702 O O . SER A 1 102 ? -4.600 6.945 3.466 1.00 85.69 102 SER A O 1
ATOM 704 N N . VAL A 1 103 ? -3.216 8.437 4.432 1.00 88.06 103 VAL A N 1
ATOM 705 C CA . VAL A 1 103 ? -2.211 8.447 3.357 1.00 88.06 103 VAL A CA 1
ATOM 706 C C . VAL A 1 103 ? -1.140 7.396 3.625 1.00 88.06 103 VAL A C 1
ATOM 708 O O . VAL A 1 103 ? -0.504 7.412 4.677 1.00 88.06 103 VAL A O 1
ATOM 711 N N . TYR A 1 104 ? -0.916 6.534 2.639 1.00 89.56 104 TYR A N 1
ATOM 712 C CA . TYR A 1 104 ? 0.118 5.506 2.627 1.00 89.56 104 TYR A CA 1
ATOM 713 C C . TYR A 1 104 ? 1.172 5.872 1.593 1.00 89.56 104 TYR A C 1
ATOM 715 O O . TYR A 1 104 ? 0.833 6.274 0.479 1.00 89.56 104 TYR A O 1
ATOM 723 N N . SER A 1 105 ? 2.443 5.713 1.953 1.00 89.88 105 SER A N 1
ATOM 724 C CA . SER A 1 105 ? 3.575 6.034 1.081 1.00 89.88 105 SER A CA 1
ATOM 725 C C . SER A 1 105 ? 4.378 4.784 0.742 1.00 89.88 105 SER A C 1
ATOM 727 O O . SER A 1 105 ? 4.638 3.938 1.603 1.00 89.88 105 SER A O 1
ATOM 729 N N . LEU A 1 106 ? 4.802 4.682 -0.511 1.00 91.44 106 LEU A N 1
ATOM 730 C CA . LEU A 1 106 ? 5.685 3.636 -1.007 1.00 91.44 106 LEU A CA 1
ATOM 731 C C . LEU A 1 106 ? 6.861 4.253 -1.759 1.00 91.44 106 LEU A C 1
ATOM 733 O O . LEU A 1 106 ? 6.733 5.310 -2.369 1.00 91.44 106 LEU A O 1
ATOM 737 N N . THR A 1 107 ? 8.008 3.592 -1.714 1.00 91.62 107 THR A N 1
ATOM 738 C CA . THR A 1 107 ? 9.182 3.963 -2.499 1.00 91.62 107 THR A CA 1
ATOM 739 C C . THR A 1 107 ? 9.152 3.197 -3.811 1.00 91.62 107 THR A C 1
ATOM 741 O O . THR A 1 107 ? 8.994 1.977 -3.801 1.00 91.62 107 THR A O 1
ATOM 744 N N . LEU A 1 108 ? 9.323 3.902 -4.926 1.00 93.31 108 LEU A N 1
ATOM 745 C CA . LEU A 1 108 ? 9.483 3.335 -6.258 1.00 93.31 108 LEU A CA 1
ATOM 746 C C . LEU A 1 108 ? 10.963 3.343 -6.639 1.00 93.31 108 LEU A C 1
ATOM 748 O O . LEU A 1 108 ? 11.599 4.391 -6.722 1.00 93.31 108 LEU A O 1
ATOM 752 N N . THR A 1 109 ? 11.498 2.166 -6.933 1.00 93.44 109 THR A N 1
ATOM 753 C CA . THR A 1 109 ? 12.767 2.027 -7.649 1.00 93.44 109 THR A CA 1
ATOM 754 C C . THR A 1 109 ? 12.468 1.906 -9.134 1.00 93.44 109 THR A C 1
ATOM 756 O O . THR A 1 109 ? 11.708 1.026 -9.538 1.00 93.44 109 THR A O 1
ATOM 759 N N . ALA A 1 110 ? 13.043 2.808 -9.929 1.00 93.06 110 ALA A N 1
ATOM 760 C CA . ALA A 1 110 ? 12.793 2.891 -11.360 1.00 93.06 110 ALA A CA 1
ATOM 761 C C . ALA A 1 110 ? 13.184 1.604 -12.103 1.00 93.06 110 ALA A C 1
ATOM 763 O O . ALA A 1 110 ? 14.200 0.975 -11.807 1.00 93.06 110 ALA A O 1
ATOM 764 N N . GLU A 1 111 ? 12.380 1.255 -13.104 1.00 93.50 111 GLU A N 1
ATOM 765 C CA . GLU A 1 111 ? 12.670 0.203 -14.069 1.00 93.50 111 GLU A CA 1
ATOM 766 C C . GLU A 1 111 ? 13.938 0.547 -14.864 1.00 93.50 111 GLU A C 1
ATOM 768 O O . GLU A 1 111 ? 14.168 1.696 -15.251 1.00 93.50 111 GLU A O 1
ATOM 773 N N . THR A 1 112 ? 14.761 -0.465 -15.128 1.00 92.06 112 THR A N 1
ATOM 774 C CA . THR A 1 112 ? 15.964 -0.344 -15.957 1.00 92.06 112 THR A CA 1
ATOM 775 C C . THR A 1 112 ? 15.943 -1.402 -17.052 1.00 92.06 112 THR A C 1
ATOM 777 O O . THR A 1 112 ? 15.197 -2.374 -16.979 1.00 92.06 112 THR A O 1
ATOM 780 N N . ALA A 1 113 ? 16.822 -1.285 -18.049 1.00 87.25 113 ALA A N 1
ATOM 781 C CA . ALA A 1 113 ? 16.956 -2.324 -19.073 1.00 87.25 113 ALA A CA 1
ATOM 782 C C . ALA A 1 113 ? 17.261 -3.719 -18.476 1.00 87.25 1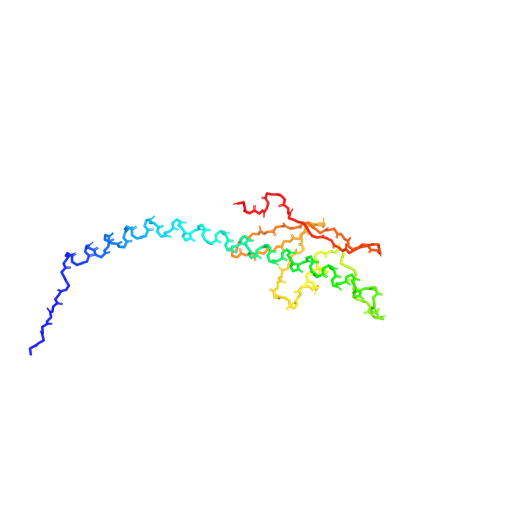13 ALA A C 1
ATOM 784 O O . ALA A 1 113 ? 16.875 -4.733 -19.053 1.00 87.25 113 ALA A O 1
ATOM 785 N N . ALA A 1 114 ? 17.918 -3.769 -17.311 1.00 88.44 114 ALA A N 1
ATOM 786 C CA . ALA A 1 114 ? 18.366 -5.000 -16.665 1.00 88.44 114 ALA A CA 1
ATOM 787 C C . ALA A 1 114 ? 17.416 -5.534 -15.576 1.00 88.44 114 ALA A C 1
ATOM 789 O O . ALA A 1 114 ? 17.597 -6.670 -15.142 1.00 88.44 114 ALA A O 1
ATOM 790 N N . ALA A 1 115 ? 16.445 -4.742 -15.106 1.00 92.62 115 ALA A N 1
ATOM 791 C CA . ALA A 1 115 ? 15.594 -5.125 -13.979 1.00 92.62 115 ALA A CA 1
ATOM 792 C C . ALA A 1 115 ? 14.219 -4.430 -14.002 1.00 92.62 115 ALA A C 1
ATOM 794 O O . ALA A 1 115 ? 14.151 -3.245 -14.350 1.00 92.62 115 ALA A O 1
ATOM 795 N N . PRO A 1 116 ? 13.143 -5.125 -13.573 1.00 94.81 116 PRO A N 1
ATOM 796 C CA . PRO A 1 116 ? 11.830 -4.511 -13.382 1.00 94.81 116 PRO A CA 1
ATOM 797 C C . PRO A 1 116 ? 11.879 -3.433 -12.294 1.00 94.81 116 PRO A C 1
ATOM 799 O O . PRO A 1 116 ? 12.763 -3.452 -11.434 1.00 94.81 116 PRO A O 1
ATOM 802 N N . CYS A 1 117 ? 10.897 -2.525 -12.285 1.00 94.50 117 CYS A N 1
ATOM 803 C CA . CYS A 1 117 ? 10.720 -1.654 -11.125 1.00 94.50 117 CYS A CA 1
ATOM 804 C C . CYS A 1 117 ? 10.377 -2.460 -9.866 1.00 94.50 117 CYS A C 1
ATOM 806 O O . CYS A 1 117 ? 9.868 -3.582 -9.928 1.00 94.50 117 CYS A O 1
ATOM 808 N N . SER A 1 118 ? 10.638 -1.870 -8.705 1.00 93.81 118 SER A N 1
ATOM 809 C CA . SER A 1 118 ? 10.247 -2.442 -7.419 1.00 93.81 118 SER A CA 1
ATOM 810 C C . SER A 1 118 ? 9.599 -1.391 -6.540 1.00 93.81 118 SER A C 1
ATOM 812 O O . SER A 1 118 ? 9.983 -0.222 -6.569 1.00 93.81 118 SER A O 1
ATOM 814 N N . VAL A 1 119 ? 8.640 -1.832 -5.732 1.00 93.81 119 VAL A N 1
ATOM 815 C CA . VAL A 1 119 ? 7.952 -0.995 -4.753 1.00 93.81 119 VAL A CA 1
ATOM 816 C C . VAL A 1 119 ? 8.199 -1.518 -3.345 1.00 93.81 119 VAL A C 1
ATOM 818 O O . VAL A 1 119 ? 8.205 -2.726 -3.115 1.00 93.81 119 VAL A O 1
ATOM 821 N N . ALA A 1 120 ? 8.403 -0.607 -2.401 1.00 92.12 120 ALA A N 1
ATOM 822 C CA . ALA A 1 120 ? 8.620 -0.932 -0.996 1.00 92.12 120 ALA A CA 1
ATOM 823 C C . ALA A 1 120 ? 7.809 -0.003 -0.091 1.00 92.12 120 ALA A C 1
ATOM 825 O O . ALA A 1 120 ? 7.539 1.142 -0.445 1.00 92.12 120 ALA A O 1
ATOM 826 N N . LYS A 1 121 ? 7.430 -0.483 1.096 1.00 91.06 121 LYS A N 1
ATOM 827 C CA . LYS A 1 121 ? 6.765 0.344 2.112 1.00 91.06 121 LYS A CA 1
ATOM 828 C C . LYS A 1 121 ? 7.725 1.427 2.613 1.00 91.06 121 LYS A C 1
ATOM 830 O O . LYS A 1 121 ? 8.872 1.117 2.929 1.00 91.06 121 LYS A O 1
ATOM 835 N N . VAL A 1 122 ? 7.250 2.664 2.764 1.00 84.25 122 VAL A N 1
ATOM 836 C CA . VAL A 1 122 ? 8.006 3.701 3.483 1.00 84.25 122 VAL A CA 1
ATOM 837 C C . VAL A 1 122 ? 7.842 3.480 4.987 1.00 84.25 122 VAL A C 1
ATOM 839 O O . VAL A 1 122 ? 6.732 3.544 5.523 1.00 84.25 122 VAL A O 1
ATOM 842 N N . THR A 1 123 ? 8.947 3.222 5.683 1.00 73.88 123 THR A N 1
ATOM 843 C CA . THR A 1 123 ? 8.963 2.994 7.134 1.00 73.88 123 THR A CA 1
ATOM 844 C C . THR A 1 123 ? 8.316 4.162 7.887 1.00 73.88 123 THR A C 1
ATOM 846 O O . THR A 1 123 ? 8.633 5.323 7.642 1.00 73.88 123 THR A O 1
ATOM 849 N N . GLY A 1 124 ? 7.396 3.865 8.811 1.00 70.19 124 GLY A N 1
ATOM 850 C CA . GLY A 1 124 ? 6.707 4.877 9.626 1.00 70.19 124 GLY A CA 1
ATOM 851 C C . GLY A 1 124 ? 5.556 5.617 8.927 1.00 70.19 124 GLY A C 1
ATOM 852 O O . GLY A 1 124 ? 4.911 6.456 9.550 1.00 70.19 124 GLY A O 1
ATOM 853 N N . LYS A 1 125 ? 5.267 5.304 7.658 1.00 70.69 125 LYS A N 1
ATOM 854 C CA . LYS A 1 125 ? 4.085 5.791 6.914 1.00 70.69 125 LYS A CA 1
ATOM 855 C C . LYS A 1 125 ? 3.008 4.714 6.737 1.00 70.69 125 LYS A C 1
ATOM 857 O O . LYS A 1 125 ? 2.105 4.872 5.923 1.00 70.69 125 LYS A O 1
ATOM 862 N N . TRP A 1 126 ? 3.134 3.620 7.487 1.00 74.50 126 TRP A N 1
ATOM 863 C CA . TRP A 1 126 ? 2.200 2.501 7.533 1.00 74.50 126 TRP A CA 1
ATOM 864 C C . TRP A 1 126 ? 1.825 2.259 9.000 1.00 74.50 126 TRP A C 1
ATOM 866 O O . TRP A 1 126 ? 2.736 2.215 9.832 1.00 74.50 126 TRP A O 1
ATOM 876 N N . PRO A 1 127 ? 0.529 2.149 9.336 1.00 64.12 127 PRO A N 1
ATOM 877 C CA . PRO A 1 127 ? 0.108 1.755 10.670 1.00 64.12 12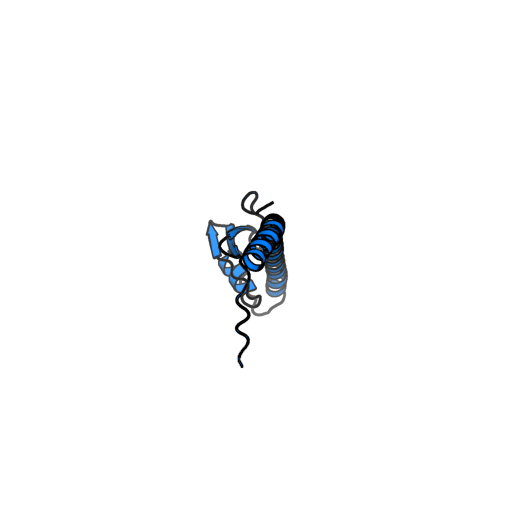7 PRO A CA 1
ATOM 878 C C . PRO A 1 127 ? 0.609 0.330 10.936 1.00 64.12 127 PRO A C 1
ATOM 880 O O . PRO A 1 127 ? 0.421 -0.561 10.103 1.00 64.12 127 PRO A O 1
ATOM 883 N N . GLY A 1 128 ? 1.327 0.169 12.049 1.00 57.69 128 GLY A N 1
ATOM 884 C CA . GLY A 1 128 ? 1.717 -1.132 12.591 1.00 57.69 128 GLY A CA 1
ATOM 885 C C . GLY A 1 128 ? 0.590 -1.760 13.390 1.00 57.69 128 GLY A C 1
ATOM 886 O O . GLY A 1 128 ? -0.259 -0.989 13.895 1.00 57.69 128 GLY A O 1
#

Mean predicted aligned error: 7.04 Å

Foldseek 3Di:
DDPPPDDDPVNVVVVVVVVVVCCVPVVVVVVVVVLVVQLVVVVVLQVLLQVLQVVLLVQQVPDPDHQDFAQFVVSSQVSCVVVVFGWDTDPRQKIWGDDPNQIFIWGWDTDDNVGTIHIGGDPPSRDD

Solvent-accessible surface area (backbone atoms only — not comparable to full-atom values): 7339 Å² total; per-residue (Å²): 135,86,83,82,78,72,84,51,73,64,60,58,51,53,50,54,50,53,52,48,57,53,47,68,60,46,52,61,54,53,52,52,51,50,53,51,52,49,47,53,51,52,51,50,50,53,53,50,52,40,48,34,24,50,55,49,41,51,38,45,77,69,42,97,79,45,66,82,76,39,64,47,39,60,49,46,24,63,61,30,59,87,74,80,50,70,46,44,67,56,61,97,50,33,27,30,37,71,58,97,88,44,70,38,40,31,35,49,45,52,37,49,100,89,43,55,29,48,66,42,80,37,87,89,41,58,87,129

Secondary structure (DSSP, 8-state):
-----PPPHHHHHHHHHHHHHHHHHHHHHHHHHHHHHHHHHHHHHHHHHHHHHHHHHHHHHH-SSPPPP--SHHHHHHHHTTTT---EE-STTEEEEEETTEEEEEEEEPPBTTB--EEEEPTTSS--

Sequence (128 aa):
MKNNAGFTLIELITVIIILGILSAVAIPKYIDLQAEARSATADGVLGAAASACAVNYAAVQTKTAPPPAITTCALLNGALSTSGVSIADGATGECSFTIDGSVYSLTLTAETAAAPCSVAKVTGKWPG